Protein AF-A0AAU4RFT1-F1 (afdb_monomer_lite)

Structure (mmCIF, N/CA/C/O backbone):
data_AF-A0AAU4RFT1-F1
#
_entry.id   AF-A0AAU4RFT1-F1
#
loop_
_atom_site.group_PDB
_atom_site.id
_atom_site.type_symbol
_atom_site.label_atom_id
_atom_site.label_alt_id
_atom_site.label_comp_id
_atom_site.label_asym_id
_atom_site.label_entity_id
_atom_site.label_seq_id
_atom_site.pdbx_PDB_ins_code
_atom_site.Cartn_x
_atom_site.Cartn_y
_atom_site.Cartn_z
_atom_site.occupancy
_atom_site.B_iso_or_equiv
_atom_site.auth_seq_id
_atom_site.auth_comp_id
_atom_site.auth_asym_id
_atom_site.auth_atom_id
_atom_site.pdbx_PDB_model_num
ATOM 1 N N . MET A 1 1 ? -6.009 1.155 30.470 1.00 44.75 1 MET A N 1
ATOM 2 C CA . MET A 1 1 ? -6.817 2.225 29.844 1.00 44.75 1 MET A CA 1
ATOM 3 C C . MET A 1 1 ? -8.019 1.547 29.211 1.00 44.75 1 MET A C 1
ATOM 5 O O . MET A 1 1 ? -7.782 0.538 28.556 1.00 44.75 1 MET A O 1
ATOM 9 N N . PRO A 1 2 ? -9.270 1.985 29.440 1.00 53.66 2 PRO A N 1
ATOM 10 C CA . PRO A 1 2 ? -10.394 1.419 28.700 1.00 53.66 2 PRO A CA 1
ATOM 11 C C . PRO A 1 2 ? -10.104 1.601 27.206 1.00 53.66 2 PRO A C 1
ATOM 13 O O . PRO A 1 2 ? -9.797 2.713 26.774 1.00 53.66 2 PRO A O 1
ATOM 16 N N . GLU A 1 3 ? -10.101 0.507 26.442 1.00 60.91 3 GLU A N 1
ATOM 17 C CA . GLU A 1 3 ? -9.905 0.546 24.992 1.00 60.91 3 GLU A CA 1
ATOM 18 C C . GLU A 1 3 ? -11.154 1.172 24.364 1.00 60.91 3 GLU A C 1
ATOM 20 O O . GLU A 1 3 ? -12.065 0.488 23.905 1.00 60.91 3 GLU A O 1
ATOM 25 N N . VAL A 1 4 ? -11.237 2.502 24.402 1.00 67.06 4 VAL A N 1
ATOM 26 C CA . VAL A 1 4 ? -12.242 3.245 23.650 1.00 67.06 4 VAL A CA 1
ATOM 27 C C . VAL A 1 4 ? -11.935 3.036 22.171 1.00 67.06 4 VAL A C 1
ATOM 29 O O . VAL A 1 4 ? -10.970 3.566 21.622 1.00 67.06 4 VAL A O 1
ATOM 32 N N . GLY A 1 5 ? -12.716 2.161 21.539 1.00 76.38 5 GLY A N 1
ATOM 33 C CA . GLY A 1 5 ? -12.640 1.915 20.106 1.00 76.38 5 GLY A CA 1
ATOM 34 C C . GLY A 1 5 ? -12.793 3.201 19.292 1.00 76.38 5 GLY A C 1
ATOM 35 O O . GLY A 1 5 ? -13.250 4.234 19.774 1.00 76.38 5 GLY A O 1
ATOM 36 N N . TRP A 1 6 ? -12.445 3.130 18.012 1.00 83.38 6 TRP A N 1
ATOM 37 C CA . TRP A 1 6 ? -12.702 4.200 17.062 1.00 83.38 6 TRP A CA 1
ATOM 38 C C . TRP A 1 6 ? -14.189 4.507 16.971 1.00 83.38 6 TRP A C 1
ATOM 40 O O . TRP A 1 6 ? -15.007 3.607 16.742 1.00 83.38 6 TRP A O 1
ATOM 50 N N . SER A 1 7 ? -14.505 5.798 17.027 1.00 86.25 7 SER A N 1
ATOM 51 C CA . SER A 1 7 ? -15.842 6.296 16.733 1.00 86.25 7 SER A CA 1
ATOM 52 C C . SER A 1 7 ? -16.240 5.993 15.283 1.00 86.25 7 SER A C 1
ATOM 54 O O . SER A 1 7 ? -15.397 5.765 14.407 1.00 86.25 7 SER A O 1
ATOM 56 N N . VAL A 1 8 ? -17.544 6.029 14.996 1.00 83.62 8 VAL A N 1
ATOM 57 C CA . VAL A 1 8 ? -18.074 5.827 13.635 1.00 83.62 8 VAL A CA 1
ATOM 58 C C . VAL A 1 8 ? -17.448 6.819 12.642 1.00 83.62 8 VAL A C 1
ATOM 60 O O . VAL A 1 8 ? -17.070 6.428 11.535 1.00 83.62 8 VAL A O 1
ATOM 63 N N . GLY A 1 9 ? -17.245 8.075 13.060 1.00 88.06 9 GLY A N 1
ATOM 64 C CA . GLY A 1 9 ? -16.577 9.099 12.252 1.00 88.06 9 GLY A CA 1
ATOM 65 C C . GLY A 1 9 ? -15.110 8.769 11.951 1.00 88.06 9 GLY A C 1
ATOM 66 O O . GLY A 1 9 ? -14.682 8.869 10.801 1.00 88.06 9 GLY A O 1
ATOM 67 N N . GLN A 1 10 ? -14.353 8.292 12.947 1.00 86.06 10 GLN A N 1
ATOM 68 C CA . GLN A 1 10 ? -12.960 7.868 12.757 1.00 86.06 10 GLN A CA 1
ATOM 69 C C . GLN A 1 10 ? -12.854 6.662 11.820 1.00 86.06 10 GLN A C 1
ATOM 71 O O . GLN A 1 10 ? -12.013 6.652 10.925 1.00 86.06 10 GLN A O 1
ATOM 76 N N . ARG A 1 11 ? -13.749 5.674 11.954 1.00 87.25 11 ARG A N 1
ATOM 77 C CA . ARG A 1 11 ? -13.798 4.511 11.049 1.00 87.25 11 ARG A CA 1
ATOM 78 C C . ARG A 1 11 ? -14.050 4.935 9.599 1.00 87.25 11 ARG A C 1
ATOM 80 O O . ARG A 1 11 ? -13.391 4.426 8.692 1.00 87.25 11 ARG A O 1
ATOM 87 N N . ALA A 1 12 ? -14.966 5.878 9.373 1.00 89.38 12 ALA A N 1
ATOM 88 C CA . ALA A 1 12 ? -15.252 6.410 8.040 1.00 89.38 12 ALA A CA 1
ATOM 89 C C . ALA A 1 12 ? -14.057 7.181 7.454 1.00 89.38 12 ALA A C 1
ATOM 91 O O . ALA A 1 12 ? -13.720 6.990 6.284 1.00 89.38 12 ALA A O 1
ATOM 92 N N . ALA A 1 13 ? -13.384 8.000 8.267 1.00 91.31 13 ALA A N 1
ATOM 93 C CA . ALA A 1 13 ? -12.177 8.712 7.861 1.00 91.31 13 ALA A CA 1
ATOM 94 C C . ALA A 1 13 ? -11.047 7.741 7.486 1.00 91.31 13 ALA A C 1
ATOM 96 O O . ALA A 1 13 ? -10.500 7.843 6.390 1.00 91.31 13 ALA A O 1
ATOM 97 N N . VAL A 1 14 ? -10.750 6.749 8.333 1.00 91.00 14 VAL A N 1
ATOM 98 C CA . VAL A 1 14 ? -9.718 5.737 8.052 1.00 91.00 14 VAL A CA 1
ATOM 99 C C . VAL A 1 14 ? -10.038 4.969 6.773 1.00 91.00 14 VAL A C 1
ATOM 101 O O . VAL A 1 14 ? -9.147 4.748 5.961 1.00 91.00 14 VAL A O 1
ATOM 104 N N . LYS A 1 15 ? -11.308 4.613 6.538 1.00 89.19 15 LYS A N 1
ATOM 105 C CA . LYS A 1 15 ? -11.715 3.942 5.296 1.00 89.19 15 LYS A CA 1
ATOM 106 C C . LYS A 1 15 ? -11.418 4.795 4.056 1.00 89.19 15 LYS A C 1
ATOM 108 O O . LYS A 1 15 ? -10.909 4.262 3.074 1.00 89.19 15 LYS A O 1
ATOM 113 N N . ARG A 1 16 ? -11.701 6.103 4.100 1.00 91.75 16 ARG A N 1
ATOM 114 C CA . ARG A 1 16 ? -11.394 7.034 2.996 1.00 91.75 16 ARG A CA 1
ATOM 115 C C . ARG A 1 16 ? -9.888 7.160 2.774 1.00 91.75 16 ARG A C 1
ATOM 117 O O . ARG A 1 16 ? -9.433 7.029 1.645 1.00 91.75 16 ARG A O 1
ATOM 124 N N . TRP A 1 17 ? -9.112 7.343 3.839 1.00 91.25 17 TRP A N 1
ATOM 125 C CA . TRP A 1 17 ? -7.654 7.449 3.740 1.00 91.25 17 TRP A CA 1
ATOM 126 C C . TRP A 1 17 ? -7.001 6.165 3.229 1.00 91.25 17 TRP A C 1
ATOM 128 O O . TRP A 1 17 ? -6.142 6.226 2.356 1.00 91.25 17 TRP A O 1
ATOM 138 N N . MET A 1 18 ? -7.457 4.998 3.687 1.00 91.75 18 MET A N 1
ATOM 139 C CA . MET A 1 18 ? -6.993 3.709 3.170 1.00 91.75 18 MET A CA 1
ATOM 140 C C . MET A 1 18 ? -7.282 3.552 1.675 1.00 91.75 18 MET A C 1
ATOM 142 O O . MET A 1 18 ? -6.453 3.010 0.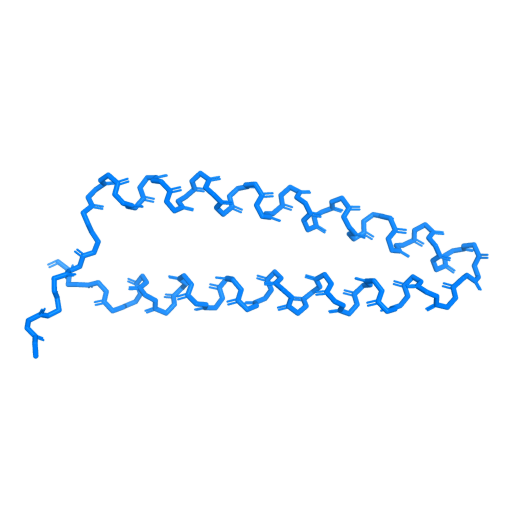953 1.00 91.75 18 MET A O 1
ATOM 146 N N . MET A 1 19 ? -8.416 4.063 1.188 1.00 91.94 19 MET A N 1
ATOM 147 C CA . MET A 1 19 ? -8.718 4.063 -0.245 1.00 91.94 19 MET A CA 1
ATOM 148 C C . MET A 1 19 ? -7.687 4.876 -1.041 1.00 91.94 19 MET A C 1
ATOM 150 O O . MET A 1 19 ? -7.205 4.392 -2.061 1.00 91.94 19 MET A O 1
ATOM 154 N N . PHE A 1 20 ? -7.283 6.053 -0.552 1.00 90.88 20 PHE A N 1
ATOM 155 C CA . PHE A 1 20 ? -6.195 6.823 -1.168 1.00 90.88 20 P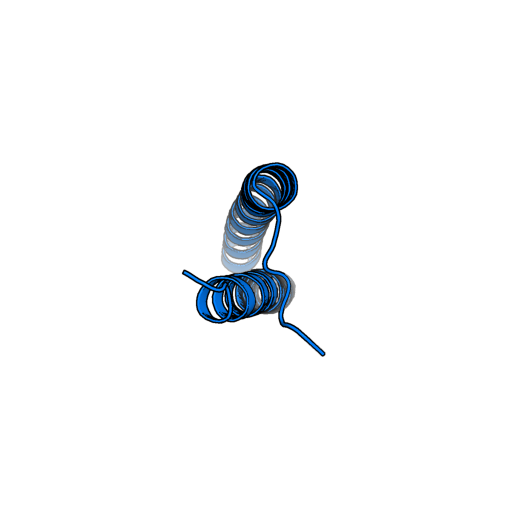HE A CA 1
ATOM 156 C C . PHE A 1 20 ? -4.866 6.067 -1.141 1.00 90.88 20 PHE A C 1
ATOM 158 O O . PHE A 1 20 ? -4.195 5.994 -2.167 1.00 90.88 20 PHE A O 1
ATOM 165 N N . VAL A 1 21 ? -4.507 5.454 -0.009 1.00 92.00 21 VAL A N 1
ATOM 166 C CA . VAL A 1 21 ? -3.286 4.637 0.100 1.00 92.00 21 VAL A CA 1
ATOM 167 C C . VAL A 1 21 ? -3.285 3.520 -0.942 1.00 92.00 21 VAL A C 1
ATOM 169 O O . VAL A 1 21 ? -2.276 3.320 -1.611 1.00 92.00 21 VAL A O 1
ATOM 172 N N . TYR A 1 22 ? -4.412 2.832 -1.140 1.00 92.44 22 TYR A N 1
ATOM 173 C CA . TYR A 1 22 ? -4.512 1.795 -2.166 1.00 92.44 22 TYR A CA 1
ATOM 174 C C . TYR A 1 22 ? -4.421 2.344 -3.587 1.00 92.44 22 TYR A C 1
ATOM 176 O O . TYR A 1 22 ? -3.758 1.727 -4.413 1.00 92.44 22 TYR A O 1
ATOM 184 N N . LEU A 1 23 ? -5.021 3.502 -3.876 1.00 94.50 23 LEU A N 1
ATOM 185 C CA . LEU A 1 23 ? -4.882 4.149 -5.185 1.00 94.50 23 LEU A CA 1
ATOM 186 C C . LEU A 1 23 ? -3.411 4.460 -5.496 1.00 94.50 23 LEU A C 1
ATOM 188 O O . LEU A 1 23 ? -2.926 4.114 -6.573 1.00 94.50 23 LEU A O 1
ATOM 192 N N . PHE A 1 24 ? -2.682 5.036 -4.537 1.00 93.06 24 PHE A N 1
ATOM 193 C CA . PHE A 1 24 ? -1.247 5.289 -4.687 1.00 93.06 24 PHE A CA 1
ATOM 194 C C . PHE A 1 24 ? -0.429 3.999 -4.771 1.00 93.06 24 PHE A C 1
ATOM 196 O O . PHE A 1 24 ? 0.503 3.929 -5.566 1.00 93.06 24 PHE A O 1
ATOM 203 N N . ALA A 1 25 ? -0.784 2.964 -4.007 1.00 93.38 25 ALA A N 1
ATOM 204 C CA . ALA A 1 25 ? -0.107 1.674 -4.068 1.00 93.38 25 ALA A CA 1
ATOM 205 C C . ALA A 1 25 ? -0.279 1.001 -5.438 1.00 93.38 25 ALA A C 1
ATOM 207 O O . ALA A 1 25 ? 0.683 0.464 -5.979 1.00 93.38 25 ALA A O 1
ATOM 208 N N . VAL A 1 26 ? -1.476 1.070 -6.031 1.00 95.56 26 VAL A N 1
ATOM 209 C CA . VAL A 1 26 ? -1.736 0.564 -7.387 1.00 95.56 26 VAL A CA 1
ATOM 210 C C . VAL A 1 26 ? -0.935 1.356 -8.417 1.00 95.56 26 VAL A C 1
ATOM 212 O O . VAL A 1 26 ? -0.267 0.754 -9.253 1.00 95.56 26 VAL A O 1
ATOM 215 N N . ALA A 1 27 ? -0.938 2.690 -8.339 1.00 95.44 27 ALA A N 1
ATOM 216 C CA . ALA A 1 27 ? -0.147 3.527 -9.241 1.00 95.44 27 ALA A CA 1
ATOM 217 C C . ALA A 1 27 ? 1.363 3.239 -9.125 1.00 95.44 27 ALA A C 1
ATOM 219 O O . ALA A 1 27 ? 2.040 3.083 -10.140 1.00 95.44 27 ALA A O 1
ATOM 220 N N . GLY A 1 28 ? 1.876 3.103 -7.898 1.00 93.81 28 GLY A N 1
ATOM 221 C CA . GLY A 1 28 ? 3.267 2.736 -7.628 1.00 93.81 28 GLY A CA 1
ATOM 222 C C . GLY A 1 28 ? 3.623 1.356 -8.176 1.00 93.81 28 GLY A C 1
ATOM 223 O O . GLY A 1 28 ? 4.667 1.200 -8.800 1.00 93.81 28 GLY A O 1
ATOM 224 N N . LEU A 1 29 ? 2.726 0.376 -8.038 1.00 96.12 29 LEU A N 1
ATOM 225 C CA . LEU A 1 29 ? 2.910 -0.967 -8.586 1.00 96.12 29 LEU A CA 1
ATOM 226 C C . LEU A 1 29 ? 2.964 -0.960 -10.120 1.00 96.12 29 LEU A C 1
ATOM 228 O O . LEU A 1 29 ? 3.860 -1.573 -10.698 1.00 96.12 29 LEU A O 1
ATOM 232 N N . VAL A 1 30 ? 2.058 -0.232 -10.780 1.00 97.31 30 VAL A N 1
ATOM 233 C CA . VAL A 1 30 ? 2.073 -0.069 -12.244 1.00 97.31 30 VAL A CA 1
ATOM 234 C C . VAL A 1 30 ? 3.382 0.578 -12.696 1.00 97.31 30 VAL A C 1
ATOM 236 O O . VAL A 1 30 ? 4.039 0.060 -13.598 1.00 97.31 30 VAL A O 1
ATOM 239 N N . LEU A 1 31 ? 3.804 1.663 -12.041 1.00 95.31 31 LEU A N 1
ATOM 240 C CA . LEU A 1 31 ? 5.055 2.348 -12.366 1.00 95.31 31 LEU A CA 1
ATOM 241 C C . LEU A 1 31 ? 6.275 1.437 -12.169 1.00 95.31 31 LEU A C 1
ATOM 243 O O . LEU A 1 31 ? 7.148 1.381 -13.033 1.00 95.31 31 LEU A O 1
ATOM 247 N N . SER A 1 32 ? 6.320 0.684 -11.070 1.00 94.62 32 SER A N 1
ATOM 248 C CA . SER A 1 32 ? 7.366 -0.305 -10.813 1.00 94.62 32 SER A CA 1
ATOM 249 C C . SER A 1 32 ? 7.461 -1.357 -11.910 1.00 94.62 32 SER A C 1
ATOM 251 O O . SER A 1 32 ? 8.563 -1.643 -12.370 1.00 94.62 32 SER A O 1
ATOM 253 N N . ILE A 1 33 ? 6.328 -1.912 -12.352 1.00 95.25 33 ILE A N 1
ATOM 254 C CA . ILE A 1 33 ? 6.299 -2.910 -13.428 1.00 95.25 33 ILE A CA 1
ATOM 255 C C . ILE A 1 33 ? 6.853 -2.309 -14.722 1.00 95.25 33 ILE A C 1
ATOM 257 O O . ILE A 1 33 ? 7.712 -2.924 -15.350 1.00 95.25 33 ILE A O 1
ATOM 261 N N . LEU A 1 34 ? 6.426 -1.097 -15.092 1.00 95.94 34 LEU A N 1
ATOM 262 C CA . LEU A 1 34 ? 6.936 -0.413 -16.285 1.00 95.94 34 LEU A CA 1
ATOM 263 C C . LEU A 1 34 ? 8.456 -0.209 -16.221 1.00 95.94 34 LEU A C 1
ATOM 265 O O . LEU A 1 34 ? 9.153 -0.498 -17.191 1.00 95.94 34 LEU A O 1
ATOM 269 N N . LEU A 1 35 ? 8.982 0.223 -15.071 1.00 95.00 35 LEU A N 1
ATOM 270 C CA . LEU A 1 35 ? 10.422 0.410 -14.874 1.00 95.00 35 LEU A CA 1
ATOM 271 C C . LEU A 1 35 ? 11.200 -0.909 -14.974 1.00 95.00 35 LEU A C 1
ATOM 273 O O . LEU A 1 35 ? 12.259 -0.939 -15.596 1.00 95.00 35 LEU A O 1
ATOM 277 N N . ILE A 1 36 ? 10.671 -2.000 -14.411 1.00 94.75 36 ILE A N 1
ATOM 278 C CA . ILE A 1 36 ? 11.293 -3.330 -14.497 1.00 94.75 36 ILE A CA 1
ATOM 279 C C . ILE A 1 36 ? 11.326 -3.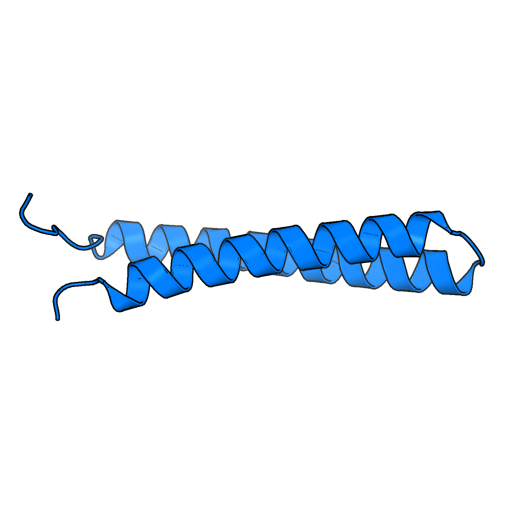814 -15.951 1.00 94.75 36 ILE A C 1
ATOM 281 O O . ILE A 1 36 ? 12.362 -4.293 -16.405 1.00 94.75 36 ILE A O 1
ATOM 285 N N . VAL A 1 37 ? 10.229 -3.645 -16.698 1.00 95.56 37 VAL A N 1
ATOM 286 C CA . VAL A 1 37 ? 10.154 -4.011 -18.124 1.00 95.56 37 VAL A CA 1
ATOM 287 C C . VAL A 1 37 ? 11.157 -3.210 -18.960 1.00 95.56 37 VAL A C 1
ATOM 289 O O . VAL A 1 37 ? 11.754 -3.753 -19.884 1.00 95.56 37 VAL A O 1
ATOM 292 N N . MET A 1 38 ? 11.405 -1.947 -18.606 1.00 95.06 38 MET A N 1
ATOM 293 C CA . MET A 1 38 ? 12.432 -1.105 -19.233 1.00 95.06 38 MET A CA 1
ATOM 294 C C . MET A 1 38 ? 13.872 -1.446 -18.799 1.00 95.06 38 MET A C 1
ATOM 296 O O . MET A 1 38 ? 14.808 -0.766 -19.215 1.00 95.06 38 MET A O 1
ATOM 300 N N . GLY A 1 39 ? 14.075 -2.468 -17.960 1.00 93.56 39 GLY A N 1
ATOM 301 C CA . GLY A 1 39 ? 15.395 -2.876 -17.470 1.00 93.56 39 GLY A CA 1
ATOM 302 C C . GLY A 1 39 ? 15.968 -1.974 -16.371 1.00 93.56 39 GLY A C 1
ATOM 303 O O . GLY A 1 39 ? 17.159 -2.046 -16.076 1.00 93.56 39 GLY A O 1
ATOM 304 N N . ASN A 1 40 ? 15.149 -1.119 -15.749 1.00 95.38 40 ASN A N 1
ATOM 305 C CA . ASN A 1 40 ? 15.586 -0.223 -14.684 1.00 95.38 40 ASN A CA 1
ATOM 306 C C . ASN A 1 40 ? 15.505 -0.910 -13.311 1.00 95.38 40 ASN A C 1
ATOM 308 O O . ASN A 1 40 ? 14.420 -1.148 -12.771 1.00 95.38 40 ASN A O 1
ATOM 312 N N . SER A 1 41 ? 16.666 -1.145 -12.696 1.00 90.81 41 SER A N 1
ATOM 313 C CA . SER A 1 41 ? 16.791 -1.730 -11.353 1.00 90.81 41 SER A CA 1
ATOM 314 C C . SER A 1 41 ? 16.070 -0.933 -10.254 1.00 90.81 41 SER A C 1
ATOM 316 O O . SER A 1 41 ? 15.670 -1.506 -9.241 1.00 90.81 41 SER A O 1
ATOM 318 N N . GLY A 1 42 ? 15.835 0.369 -10.455 1.00 91.31 42 GLY A N 1
ATOM 319 C CA . GLY A 1 42 ? 15.041 1.210 -9.556 1.00 91.31 42 GLY A CA 1
ATOM 320 C C . GLY A 1 42 ? 13.576 0.777 -9.441 1.00 91.31 42 GLY A C 1
ATOM 321 O O . GLY A 1 42 ? 12.955 1.006 -8.404 1.00 91.31 42 GLY A O 1
ATOM 322 N N . GLY A 1 43 ? 13.034 0.081 -10.449 1.00 92.50 43 GLY A N 1
ATOM 323 C CA . GLY A 1 43 ? 11.680 -0.472 -10.406 1.00 92.50 43 GLY A CA 1
ATOM 324 C C . GLY A 1 43 ? 11.490 -1.502 -9.289 1.00 92.50 43 GLY A C 1
ATOM 325 O O . GLY A 1 43 ? 10.456 -1.481 -8.618 1.00 92.50 43 GLY A O 1
ATOM 326 N N . TRP A 1 44 ? 12.510 -2.327 -9.015 1.00 93.56 44 TRP A N 1
ATOM 327 C CA . TRP A 1 44 ? 12.514 -3.285 -7.901 1.00 93.56 44 TRP A CA 1
ATOM 328 C C . TRP A 1 44 ? 12.514 -2.594 -6.539 1.00 93.56 44 TRP A C 1
ATOM 330 O O . TRP A 1 44 ? 11.783 -3.005 -5.638 1.00 93.56 44 TRP A O 1
ATOM 340 N N . ILE A 1 45 ? 13.292 -1.516 -6.400 1.00 95.19 45 ILE A N 1
ATOM 341 C CA . ILE A 1 45 ? 13.352 -0.717 -5.168 1.00 95.19 45 ILE A CA 1
ATOM 342 C C . ILE A 1 45 ? 11.993 -0.065 -4.909 1.00 95.19 45 ILE A C 1
ATOM 344 O O . ILE A 1 45 ? 11.450 -0.175 -3.809 1.00 95.19 45 ILE A O 1
ATOM 348 N N . LEU A 1 46 ? 11.412 0.564 -5.935 1.00 93.94 46 LEU A N 1
ATOM 349 C CA . LEU A 1 46 ? 10.088 1.172 -5.846 1.00 93.94 46 LEU A CA 1
ATOM 350 C C . LEU A 1 46 ? 9.014 0.127 -5.514 1.00 93.94 46 LEU A C 1
ATOM 352 O O . LEU A 1 46 ? 8.114 0.405 -4.720 1.00 93.94 46 LEU A O 1
ATOM 356 N N . LEU A 1 47 ? 9.132 -1.085 -6.063 1.00 94.12 47 LEU A N 1
ATOM 357 C CA . LEU A 1 47 ? 8.172 -2.161 -5.832 1.00 94.12 47 LEU A CA 1
ATOM 358 C C . LEU A 1 47 ? 8.227 -2.619 -4.376 1.00 94.12 47 LEU A C 1
ATOM 360 O O . LEU A 1 47 ? 7.197 -2.665 -3.705 1.00 94.12 47 LEU A O 1
ATOM 364 N N . ALA A 1 48 ? 9.432 -2.888 -3.871 1.00 95.56 48 ALA A N 1
ATOM 365 C CA . ALA A 1 48 ? 9.649 -3.273 -2.483 1.00 95.56 48 ALA A CA 1
ATOM 366 C C . ALA A 1 48 ? 9.128 -2.200 -1.517 1.00 95.56 48 ALA A C 1
ATOM 368 O O . ALA A 1 48 ? 8.384 -2.514 -0.588 1.00 95.56 48 ALA A O 1
ATOM 369 N N . LEU A 1 49 ? 9.449 -0.927 -1.768 1.00 94.81 49 LEU A N 1
ATOM 370 C CA . LEU A 1 49 ? 8.990 0.186 -0.942 1.00 94.81 49 LEU A CA 1
ATOM 371 C C . LEU A 1 49 ? 7.458 0.283 -0.926 1.00 94.81 49 LEU A C 1
ATOM 373 O O . LEU A 1 49 ? 6.851 0.381 0.142 1.00 94.81 49 LEU A O 1
ATOM 377 N N . THR A 1 50 ? 6.833 0.207 -2.102 1.00 94.81 50 THR A N 1
ATOM 378 C CA . THR A 1 50 ? 5.375 0.293 -2.257 1.00 94.81 50 THR A CA 1
ATOM 379 C C . THR A 1 50 ? 4.673 -0.832 -1.499 1.00 94.81 50 THR A C 1
ATOM 381 O O . THR A 1 50 ? 3.742 -0.577 -0.732 1.00 94.81 50 THR A O 1
ATOM 384 N N . VAL A 1 51 ? 5.150 -2.071 -1.657 1.00 94.31 51 VAL A N 1
ATOM 385 C CA . VAL A 1 51 ? 4.596 -3.246 -0.970 1.00 94.31 51 VAL A CA 1
ATOM 386 C C . VAL A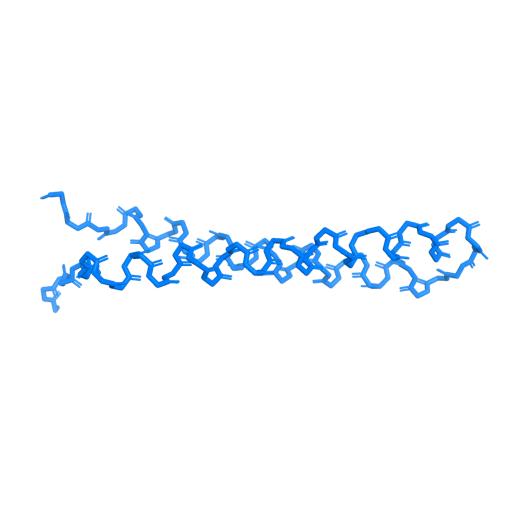 1 51 ? 4.777 -3.134 0.546 1.00 94.31 51 VAL A C 1
ATOM 388 O O . VAL A 1 51 ? 3.826 -3.389 1.285 1.00 94.3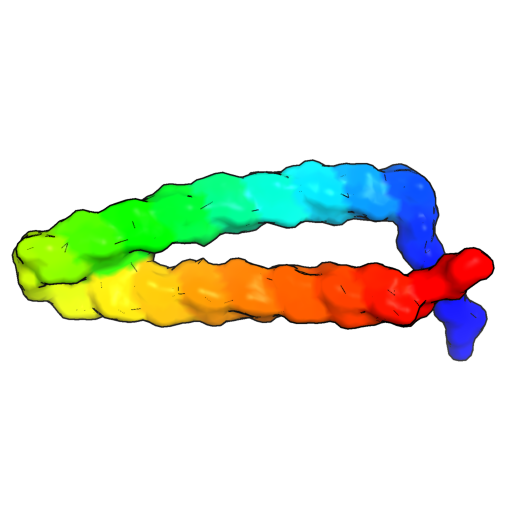1 51 VAL A O 1
ATOM 391 N N . CYS A 1 52 ? 5.946 -2.698 1.022 1.00 95.56 52 CYS A N 1
ATOM 392 C CA . CYS A 1 52 ? 6.210 -2.516 2.450 1.00 95.56 52 CYS A CA 1
ATOM 393 C C . CYS A 1 52 ? 5.290 -1.467 3.085 1.00 95.56 52 CYS A C 1
ATOM 395 O O . CYS A 1 52 ? 4.693 -1.732 4.128 1.00 95.56 52 CYS A O 1
ATOM 397 N N . ILE A 1 53 ? 5.132 -0.296 2.459 1.00 92.50 53 ILE A N 1
ATOM 398 C CA . ILE A 1 53 ? 4.284 0.782 2.991 1.00 92.50 53 ILE A CA 1
ATOM 399 C C . ILE A 1 53 ? 2.811 0.358 2.991 1.00 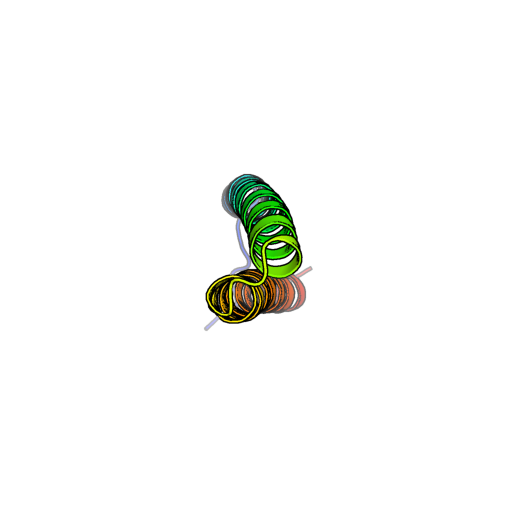92.50 53 ILE A C 1
ATOM 401 O O . ILE A 1 53 ? 2.131 0.482 4.013 1.00 92.50 53 ILE A O 1
ATOM 405 N N . ALA A 1 54 ? 2.317 -0.182 1.872 1.00 92.44 54 ALA A N 1
ATOM 406 C CA . ALA A 1 54 ? 0.930 -0.627 1.762 1.00 92.44 54 ALA A CA 1
ATOM 407 C C . ALA A 1 54 ? 0.625 -1.780 2.734 1.00 92.44 54 ALA A C 1
ATOM 409 O O . ALA A 1 54 ? -0.417 -1.783 3.396 1.00 92.44 54 ALA A O 1
ATOM 410 N N . GLY A 1 55 ? 1.555 -2.730 2.865 1.00 92.00 55 GLY A N 1
ATOM 411 C CA . GLY A 1 55 ? 1.467 -3.840 3.808 1.00 92.00 55 GLY A CA 1
ATOM 412 C C . GLY A 1 55 ? 1.439 -3.366 5.260 1.00 92.00 55 GLY A C 1
ATOM 413 O O . GLY A 1 55 ? 0.539 -3.751 6.008 1.00 92.00 55 GLY A O 1
ATOM 414 N N . ALA A 1 56 ? 2.356 -2.477 5.648 1.00 92.62 56 ALA A N 1
ATOM 415 C CA . ALA A 1 56 ? 2.409 -1.915 6.996 1.00 92.62 56 ALA A CA 1
ATOM 416 C C . ALA A 1 56 ? 1.124 -1.151 7.351 1.00 92.62 56 ALA A C 1
ATOM 418 O O . ALA A 1 56 ? 0.546 -1.382 8.416 1.00 92.62 56 ALA A O 1
ATOM 419 N N . ALA A 1 57 ? 0.625 -0.306 6.442 1.00 91.94 57 ALA A N 1
ATOM 420 C CA . ALA A 1 57 ? -0.626 0.427 6.632 1.00 91.94 57 ALA A CA 1
ATOM 421 C C . ALA A 1 57 ? -1.821 -0.525 6.810 1.00 91.94 57 ALA A C 1
ATOM 423 O O . ALA A 1 57 ? -2.622 -0.369 7.738 1.00 91.94 57 ALA A O 1
ATOM 424 N N . HIS A 1 58 ? -1.914 -1.558 5.968 1.00 91.31 58 HIS A N 1
ATOM 425 C CA . HIS A 1 58 ? -2.978 -2.553 6.056 1.00 91.31 58 HIS A CA 1
ATOM 426 C C . HIS A 1 58 ? -2.922 -3.358 7.361 1.00 91.31 58 HIS A C 1
ATOM 428 O O . HIS A 1 58 ? -3.950 -3.542 8.016 1.00 91.31 58 HIS A O 1
ATOM 434 N N . MET A 1 59 ? -1.732 -3.801 7.778 1.00 92.12 59 MET A N 1
ATOM 435 C CA . MET A 1 59 ? -1.551 -4.532 9.035 1.00 92.12 59 MET A CA 1
ATOM 436 C C . MET A 1 59 ? -1.893 -3.668 10.247 1.00 92.12 59 MET A C 1
ATOM 438 O O . MET A 1 59 ? -2.598 -4.129 11.144 1.00 92.12 59 MET A O 1
ATOM 442 N N . PHE A 1 60 ? -1.449 -2.410 10.268 1.00 89.69 60 PHE A N 1
ATOM 443 C CA . PHE A 1 60 ? -1.728 -1.482 11.360 1.00 89.69 60 PHE A CA 1
ATOM 444 C C . PHE A 1 60 ? -3.234 -1.245 11.530 1.00 89.69 60 PHE A C 1
ATOM 446 O O . PHE A 1 60 ? -3.787 -1.481 12.607 1.00 89.69 60 PHE A O 1
ATOM 453 N N . VAL A 1 61 ? -3.929 -0.872 10.450 1.00 90.19 61 VAL A N 1
ATOM 454 C CA . VAL A 1 61 ? -5.382 -0.642 10.480 1.00 90.19 61 VAL A CA 1
ATOM 455 C C . VAL A 1 61 ? -6.143 -1.931 10.795 1.00 90.19 61 VAL A C 1
ATOM 457 O O . VAL A 1 61 ? -7.093 -1.913 11.581 1.00 90.19 61 VAL A O 1
ATOM 460 N N . GLY A 1 62 ? -5.718 -3.067 10.238 1.00 88.25 62 GLY A N 1
ATOM 461 C CA . GLY A 1 62 ? -6.308 -4.375 10.518 1.00 88.25 62 GLY A CA 1
ATOM 462 C C . GLY A 1 62 ? -6.187 -4.777 11.989 1.00 88.25 62 GLY A C 1
ATOM 463 O O . GLY A 1 62 ? -7.157 -5.255 12.578 1.00 88.25 62 GLY A O 1
ATOM 464 N N . ASN A 1 63 ? -5.033 -4.532 12.611 1.00 88.00 63 ASN A N 1
ATOM 465 C CA . ASN A 1 63 ? -4.808 -4.811 14.028 1.00 88.00 63 ASN A CA 1
ATOM 466 C C . ASN A 1 63 ? -5.663 -3.919 14.929 1.00 88.00 63 ASN A C 1
ATOM 468 O O . ASN A 1 63 ? -6.254 -4.416 15.888 1.00 88.00 63 ASN A O 1
ATOM 472 N N . ILE A 1 64 ? -5.803 -2.632 14.598 1.00 85.31 64 ILE A N 1
ATOM 473 C CA . ILE A 1 64 ? -6.676 -1.727 15.356 1.00 85.31 64 ILE A CA 1
ATOM 474 C C . ILE A 1 64 ? -8.142 -2.126 15.204 1.00 85.31 64 ILE A C 1
ATOM 476 O O . ILE A 1 64 ? -8.883 -2.101 16.184 1.00 85.31 64 ILE A O 1
ATOM 480 N N . ARG A 1 65 ? -8.559 -2.551 14.004 1.00 83.44 65 ARG A N 1
ATOM 481 C CA . ARG A 1 65 ? -9.915 -3.055 13.755 1.00 83.44 65 ARG A CA 1
ATOM 482 C C . ARG A 1 65 ? -10.227 -4.300 14.592 1.00 83.44 65 ARG A C 1
ATOM 484 O O . ARG A 1 65 ? -11.347 -4.422 15.074 1.00 83.44 65 ARG A O 1
ATOM 491 N N . LYS A 1 66 ? -9.260 -5.206 14.775 1.00 83.88 66 LYS A N 1
ATOM 492 C CA . LYS A 1 66 ? -9.415 -6.420 15.602 1.00 83.88 66 LYS A CA 1
ATOM 493 C C . LYS A 1 66 ? -9.531 -6.121 17.099 1.00 83.88 66 LYS A C 1
ATOM 495 O O . LYS A 1 66 ? -10.195 -6.873 17.798 1.00 83.88 66 LYS A O 1
ATOM 500 N N . ARG A 1 67 ? -8.906 -5.039 17.571 1.00 81.88 67 ARG A N 1
ATOM 501 C CA . ARG A 1 67 ? -8.962 -4.573 18.969 1.00 81.88 67 ARG A CA 1
ATOM 502 C C . ARG A 1 67 ? -10.169 -3.679 19.269 1.00 81.88 67 ARG A C 1
ATOM 504 O O . ARG A 1 67 ? -10.282 -3.139 20.357 1.00 81.88 67 ARG A O 1
ATOM 511 N N . GLN A 1 68 ? -11.069 -3.473 18.305 1.00 76.94 68 GLN A N 1
ATOM 512 C CA . GLN A 1 68 ? -12.271 -2.687 18.561 1.00 76.94 68 GLN A CA 1
ATOM 513 C C . GLN A 1 68 ? -13.199 -3.450 19.522 1.00 76.94 68 GLN A C 1
ATOM 515 O O . GLN A 1 68 ? -13.523 -4.603 19.221 1.00 76.94 68 GLN A O 1
ATOM 520 N N . PRO A 1 69 ? -13.672 -2.827 20.618 1.00 72.75 69 PRO A N 1
ATOM 521 C CA . PRO A 1 69 ? -14.759 -3.389 21.411 1.00 72.75 69 PRO A CA 1
ATOM 522 C C . PRO A 1 69 ? -15.987 -3.583 20.508 1.00 72.75 69 PRO A C 1
ATOM 524 O O . PRO A 1 69 ? -16.277 -2.730 19.657 1.00 72.75 69 PRO A O 1
ATOM 527 N N . ARG A 1 70 ? -16.625 -4.753 20.633 1.00 63.81 70 ARG A N 1
ATOM 528 C CA . ARG A 1 70 ? -17.822 -5.129 19.870 1.00 63.81 70 ARG A CA 1
ATOM 529 C C . ARG A 1 70 ? -19.055 -4.418 20.395 1.00 63.81 70 ARG A C 1
ATOM 531 O O . ARG A 1 70 ? -19.172 -4.322 21.633 1.00 63.81 70 ARG A O 1
#

Secondary structure (DSSP, 8-state):
----PPPHHHHHHHHHHHHHHHHHHHHHHHHHHHHHHTT-THHHHHHHHHHHHHHHHHHHHHHHHHTS--

Foldseek 3Di:
DPCAADDPVRVVVLVVVLVVLVVVLVVLLVVLVVCVVVVHPVSVVSNVVSCVVNVVSCVVVVVSVVPGDD

Sequence (70 aa):
MPEVGWSVGQRAAVKRWMMFVYLFAVAGLVLSILLIVMGNSGGWILLALTVCIAGAAHMFVGNIRKRQPR

pLDDT: mean 88.65, std 9.99, range [44.75, 97.31]

Radius of gyration: 16.1 Å; chains: 1; bounding box: 35×16×49 Å